Protein AF-A0AAV3Z9M5-F1 (afdb_monomer_lite)

Structure (mmCIF, N/CA/C/O backbone):
data_AF-A0AAV3Z9M5-F1
#
_entry.id   AF-A0AAV3Z9M5-F1
#
loop_
_atom_site.group_PDB
_atom_site.id
_atom_site.type_symbol
_atom_site.label_atom_id
_atom_site.label_alt_id
_atom_site.label_comp_id
_atom_site.label_asym_id
_atom_site.label_entity_id
_atom_site.label_seq_id
_atom_site.pdbx_PDB_ins_code
_atom_site.Cartn_x
_atom_site.Cartn_y
_atom_site.Cartn_z
_atom_site.occupancy
_atom_site.B_iso_or_equiv
_atom_site.auth_seq_id
_atom_site.auth_comp_id
_atom_site.auth_asym_id
_atom_site.auth_atom_id
_atom_site.pdbx_PDB_model_num
ATOM 1 N N . MET A 1 1 ? -9.037 8.463 -8.753 1.00 40.81 1 MET A N 1
ATOM 2 C CA . MET A 1 1 ? -9.634 9.072 -9.957 1.00 40.81 1 MET A CA 1
ATOM 3 C C . MET A 1 1 ? -9.098 10.47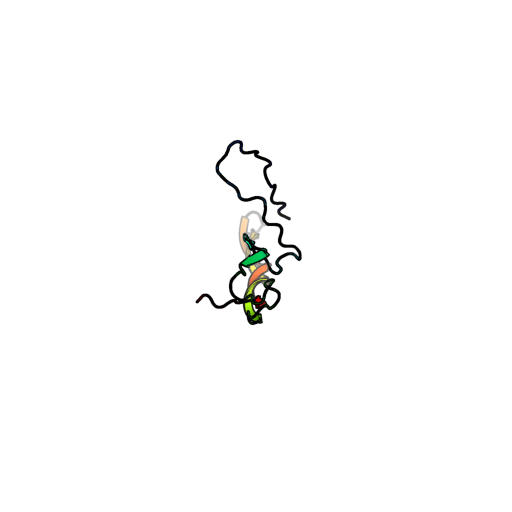2 -9.926 1.00 40.81 1 MET A C 1
ATOM 5 O O . MET A 1 1 ? -9.716 11.325 -9.317 1.00 40.81 1 MET A O 1
ATOM 9 N N . ASP A 1 2 ? -7.902 10.661 -10.462 1.00 30.97 2 ASP A N 1
ATOM 10 C CA . ASP A 1 2 ? -7.227 11.949 -10.385 1.00 30.97 2 ASP A CA 1
ATOM 11 C C . ASP A 1 2 ? -6.875 12.313 -11.814 1.00 30.97 2 ASP A C 1
ATOM 13 O O . ASP A 1 2 ? -5.899 11.854 -12.406 1.00 30.97 2 ASP A O 1
ATOM 17 N N . VAL A 1 3 ? -7.830 13.030 -12.400 1.00 32.72 3 VAL A N 1
ATOM 18 C CA . VAL A 1 3 ? -7.688 13.745 -13.657 1.00 32.72 3 VAL A CA 1
ATOM 19 C C . VAL A 1 3 ? -6.703 14.866 -13.368 1.00 32.72 3 VAL A C 1
ATOM 21 O O . VAL A 1 3 ? -7.048 15.844 -12.709 1.00 32.72 3 VAL A O 1
ATOM 24 N N . HIS A 1 4 ? -5.464 14.717 -13.826 1.00 33.31 4 HIS A N 1
ATOM 25 C CA . HIS A 1 4 ? -4.561 15.854 -13.874 1.00 33.31 4 HIS A CA 1
ATOM 26 C C . HIS A 1 4 ? -5.012 16.760 -15.019 1.00 33.31 4 HIS A C 1
ATOM 28 O O . HIS A 1 4 ? -4.853 16.442 -16.197 1.00 33.31 4 HIS A O 1
ATOM 34 N N . VAL A 1 5 ? -5.634 17.871 -14.631 1.00 38.91 5 VAL A N 1
ATOM 35 C CA . VAL A 1 5 ? -5.909 19.026 -15.480 1.00 38.91 5 VAL A CA 1
ATOM 36 C C . VAL A 1 5 ? -4.571 19.521 -16.026 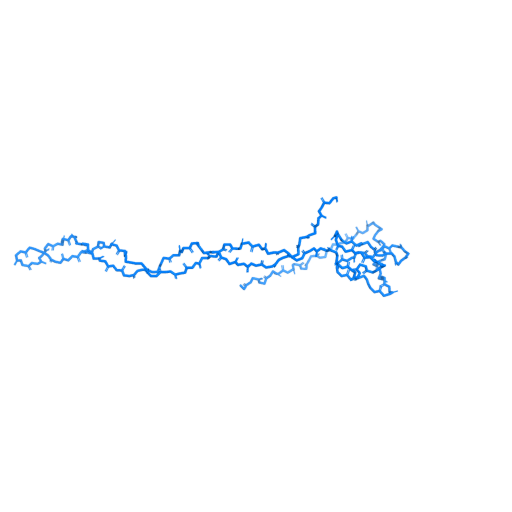1.00 38.91 5 VAL A C 1
ATOM 38 O O . VAL A 1 5 ? -3.689 19.886 -15.253 1.00 38.91 5 VAL A O 1
ATOM 41 N N . VAL A 1 6 ? -4.403 19.512 -17.348 1.00 47.09 6 VAL A N 1
ATOM 42 C CA . VAL A 1 6 ? -3.306 20.240 -17.991 1.00 47.09 6 VAL A CA 1
ATOM 43 C C . VAL A 1 6 ? -3.820 21.649 -18.254 1.00 47.09 6 VAL A C 1
ATOM 45 O O . VAL A 1 6 ? -4.721 21.840 -19.071 1.00 47.09 6 VAL A O 1
ATOM 48 N N . GLU A 1 7 ? -3.285 22.620 -17.518 1.00 35.75 7 GLU A N 1
ATOM 49 C CA . GLU A 1 7 ? -3.533 24.041 -17.752 1.00 35.75 7 GLU A CA 1
ATOM 50 C C . GLU A 1 7 ? -3.100 24.424 -19.172 1.00 35.75 7 GLU A C 1
ATOM 52 O O . GLU A 1 7 ? -1.947 24.237 -19.567 1.00 35.75 7 GLU A O 1
ATOM 57 N N . MET A 1 8 ? -4.026 24.999 -19.942 1.00 58.53 8 MET A N 1
ATOM 58 C CA . MET A 1 8 ? -3.671 25.783 -21.118 1.00 58.53 8 MET A CA 1
ATOM 59 C C . MET A 1 8 ? -3.154 27.140 -20.648 1.00 58.53 8 MET A C 1
ATOM 61 O O . MET A 1 8 ? -3.943 28.047 -20.403 1.00 58.53 8 MET A O 1
ATOM 65 N N . ASN A 1 9 ? -1.835 27.293 -20.563 1.00 38.41 9 ASN A N 1
ATOM 66 C CA . ASN A 1 9 ? -1.209 28.609 -20.525 1.00 38.41 9 ASN A CA 1
ATOM 67 C C . ASN A 1 9 ? -0.254 28.732 -21.711 1.00 38.41 9 ASN A C 1
ATOM 69 O O . ASN A 1 9 ? 0.788 28.081 -21.779 1.00 38.41 9 ASN A O 1
ATOM 73 N N . GLY A 1 10 ? -0.670 29.546 -22.682 1.00 44.34 10 GLY A N 1
ATOM 74 C CA . GLY A 1 10 ? 0.169 29.965 -23.795 1.00 44.34 10 GLY A CA 1
ATOM 75 C C . GLY A 1 10 ? 1.354 30.795 -23.305 1.00 44.34 10 GLY A C 1
ATOM 76 O O . GLY A 1 10 ? 1.215 31.616 -22.400 1.00 44.34 10 GLY A O 1
ATOM 77 N N . VAL A 1 11 ? 2.510 30.599 -23.938 1.00 48.69 11 VAL A N 1
ATOM 78 C CA . VAL A 1 11 ? 3.706 31.423 -23.737 1.00 48.69 11 VAL A CA 1
ATOM 79 C C . VAL A 1 11 ? 4.168 31.944 -25.097 1.00 48.69 11 VAL A C 1
ATOM 81 O O . VAL A 1 11 ? 4.444 31.180 -26.022 1.00 48.69 11 VAL A O 1
ATOM 84 N N . LEU A 1 12 ? 4.192 33.273 -25.200 1.00 43.69 12 LEU A N 1
ATOM 85 C CA . LEU A 1 12 ? 4.762 34.075 -26.279 1.00 43.69 12 LEU A CA 1
ATOM 86 C C . LEU A 1 12 ? 6.301 34.027 -26.248 1.00 43.69 12 LEU A C 1
ATOM 88 O O . LEU A 1 12 ? 6.889 34.123 -25.178 1.00 43.69 12 LEU A O 1
ATOM 92 N N . GLY A 1 13 ? 6.927 34.038 -27.431 1.00 38.62 13 GLY A N 1
ATOM 93 C CA . GLY A 1 13 ? 8.201 34.743 -27.645 1.00 38.62 13 GLY A CA 1
ATOM 94 C C . GLY A 1 13 ? 9.516 33.950 -27.558 1.00 38.62 13 GLY A C 1
ATOM 95 O O . GLY A 1 13 ? 10.160 33.930 -26.524 1.00 38.62 13 GLY A O 1
ATOM 96 N N . ASN A 1 14 ? 9.937 33.423 -28.714 1.00 58.75 14 ASN A N 1
ATOM 97 C CA . ASN A 1 14 ? 11.267 33.558 -29.341 1.00 58.75 14 ASN A CA 1
ATOM 98 C C . ASN A 1 14 ? 12.565 33.217 -28.559 1.00 58.75 14 ASN A C 1
ATOM 100 O O . ASN A 1 14 ? 13.077 34.057 -27.837 1.00 58.75 14 ASN A O 1
ATOM 104 N N . GLU A 1 15 ? 13.183 32.065 -28.875 1.00 41.56 15 GLU A N 1
ATOM 105 C CA . GLU A 1 15 ? 14.582 31.956 -29.356 1.00 41.56 15 GLU A CA 1
ATOM 106 C C . GLU A 1 15 ? 14.895 30.501 -29.791 1.00 41.56 15 GLU A C 1
ATOM 108 O O . GLU A 1 15 ? 15.058 29.596 -28.979 1.00 41.56 15 GLU A O 1
ATOM 113 N N . ARG A 1 16 ? 14.928 30.278 -31.118 1.00 48.88 16 ARG A N 1
ATOM 114 C CA . ARG A 1 16 ? 15.370 29.060 -31.846 1.00 48.88 16 ARG A CA 1
ATOM 115 C C . ARG A 1 16 ? 14.956 27.699 -31.259 1.00 48.88 16 ARG A C 1
ATOM 117 O O . ARG A 1 16 ? 15.793 26.825 -31.038 1.00 48.88 16 ARG A O 1
ATOM 124 N N . SER A 1 17 ? 13.658 27.435 -31.154 1.00 47.25 17 SER A N 1
ATOM 125 C CA . SER A 1 17 ? 13.189 26.049 -31.204 1.00 47.25 17 SER A CA 1
ATOM 126 C C . SER A 1 17 ? 13.375 25.532 -32.634 1.00 47.25 17 SER A C 1
ATOM 128 O O . SER A 1 17 ? 12.723 25.989 -33.573 1.00 47.25 17 SER A O 1
ATOM 130 N N . ALA A 1 18 ? 14.325 24.608 -32.812 1.00 50.66 18 ALA A N 1
ATOM 131 C CA . ALA A 1 18 ? 14.446 23.815 -34.031 1.00 50.66 18 ALA A CA 1
ATOM 132 C C . ALA A 1 18 ? 13.046 23.318 -34.442 1.00 50.66 18 ALA A C 1
ATOM 134 O O . ALA A 1 18 ? 12.258 22.986 -33.546 1.00 50.66 18 ALA A O 1
ATOM 135 N N . PRO A 1 19 ? 12.707 23.272 -35.748 1.00 48.56 19 PRO A N 1
ATOM 136 C CA . PRO A 1 19 ? 11.430 22.709 -36.165 1.00 48.56 19 PRO A CA 1
ATOM 137 C C . PRO A 1 19 ? 11.349 21.344 -35.505 1.00 48.56 19 PRO A C 1
ATOM 139 O O . PRO A 1 19 ? 12.320 20.5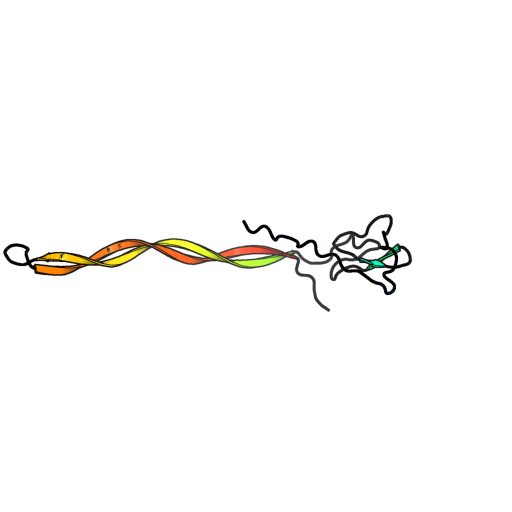96 -35.601 1.00 48.56 19 PRO A O 1
ATOM 142 N N . TYR A 1 20 ? 10.267 21.091 -34.767 1.00 53.97 20 TYR A N 1
ATOM 143 C CA . TYR A 1 20 ? 9.888 19.783 -34.241 1.00 53.97 20 TYR A CA 1
ATOM 144 C C . TYR A 1 20 ? 10.462 18.720 -35.178 1.00 53.97 20 TYR A C 1
ATOM 146 O O . TYR A 1 20 ? 9.979 18.541 -36.296 1.00 53.97 20 TYR A O 1
ATOM 154 N N . ALA A 1 21 ? 11.599 18.126 -34.809 1.00 59.53 21 ALA A N 1
ATOM 155 C CA . ALA A 1 21 ? 12.291 17.237 -35.719 1.00 59.53 21 ALA A CA 1
ATOM 156 C C . ALA A 1 21 ? 11.428 15.983 -35.723 1.00 59.53 21 ALA A C 1
ATOM 158 O O . ALA A 1 21 ? 11.483 15.156 -34.823 1.00 59.53 21 ALA A O 1
ATOM 159 N N . VAL A 1 22 ? 10.487 15.903 -36.654 1.00 65.88 22 VAL A N 1
ATOM 160 C CA . VAL A 1 22 ? 9.624 14.740 -36.786 1.00 65.88 22 VAL A CA 1
ATOM 161 C C . VAL A 1 22 ? 10.409 13.774 -37.646 1.00 65.88 22 VAL A C 1
ATOM 163 O O . VAL A 1 22 ? 10.361 13.828 -38.873 1.00 65.88 22 VAL A O 1
ATOM 166 N N . CYS A 1 23 ? 11.176 12.910 -36.979 1.00 72.75 23 CYS A N 1
ATOM 167 C CA . CYS A 1 23 ? 11.822 11.775 -37.622 1.00 72.75 23 CYS A CA 1
ATOM 168 C C . CYS A 1 23 ? 10.743 10.966 -38.352 1.00 72.75 23 CYS A C 1
ATOM 170 O O . CYS A 1 23 ? 9.731 10.580 -37.757 1.00 72.75 23 CYS A O 1
ATOM 172 N N . ARG A 1 24 ? 10.951 10.704 -39.644 1.00 74.38 24 ARG A N 1
ATOM 173 C CA . ARG A 1 24 ? 10.145 9.754 -40.416 1.00 74.38 24 ARG A CA 1
ATOM 174 C C . ARG A 1 24 ? 11.051 8.605 -40.851 1.00 74.38 24 ARG A C 1
ATOM 176 O O . ARG A 1 24 ? 11.939 8.834 -41.667 1.00 74.38 24 ARG A O 1
ATOM 183 N N . PRO A 1 25 ? 10.836 7.381 -40.349 1.00 75.62 25 PRO A N 1
ATOM 184 C CA . PRO A 1 25 ? 9.813 6.968 -39.379 1.00 75.62 25 PRO A CA 1
ATOM 185 C C . PRO A 1 25 ? 10.115 7.430 -37.931 1.00 75.62 25 PRO A C 1
ATOM 187 O O . PRO A 1 25 ? 11.263 7.696 -37.587 1.00 75.62 25 PRO A O 1
ATOM 190 N N . SER A 1 26 ? 9.087 7.524 -37.076 1.00 79.00 26 SER A N 1
ATOM 191 C CA . SER A 1 26 ? 9.200 8.095 -35.718 1.00 79.00 26 SER A CA 1
ATOM 192 C C . SER A 1 26 ? 10.090 7.275 -34.776 1.00 79.00 26 SER A C 1
ATOM 194 O O . SER A 1 26 ? 10.216 6.055 -34.925 1.00 79.00 26 SER A O 1
ATOM 196 N N . CYS A 1 27 ? 10.696 7.930 -33.785 1.00 78.88 27 CYS A N 1
ATOM 197 C CA . CYS A 1 27 ? 11.409 7.252 -32.701 1.00 78.88 27 CYS A CA 1
ATOM 198 C C . CYS A 1 27 ? 10.408 6.535 -31.772 1.00 78.88 27 CYS A C 1
ATOM 200 O O . CYS A 1 27 ? 9.303 7.028 -31.543 1.00 78.88 27 CYS A O 1
ATOM 202 N N . VAL A 1 28 ? 10.780 5.361 -31.259 1.00 80.06 28 VAL A N 1
ATOM 203 C CA . VAL A 1 28 ? 9.941 4.502 -30.401 1.00 80.06 28 VAL A CA 1
ATOM 204 C C . VAL A 1 28 ? 10.435 4.592 -28.947 1.00 80.06 28 VAL A C 1
ATOM 206 O O . VAL A 1 28 ? 11.510 5.125 -28.689 1.00 80.06 28 VAL A O 1
ATOM 209 N N . ASN A 1 29 ? 9.649 4.118 -27.974 1.00 74.25 29 ASN A N 1
ATOM 210 C CA . ASN A 1 29 ? 10.038 4.016 -26.557 1.00 74.25 29 ASN A CA 1
ATOM 211 C C . ASN A 1 29 ? 10.494 5.337 -25.895 1.00 74.25 29 ASN A C 1
ATOM 213 O O . ASN A 1 29 ? 11.327 5.315 -24.996 1.00 74.25 29 ASN A O 1
ATOM 217 N N . GLY A 1 30 ? 9.940 6.482 -26.311 1.00 73.12 30 GLY A N 1
ATOM 218 C CA . GLY A 1 30 ? 10.249 7.788 -25.708 1.00 73.12 30 GLY A CA 1
ATOM 219 C C . GLY A 1 30 ? 11.540 8.439 -26.213 1.00 73.12 30 GLY A C 1
ATOM 220 O O . GLY A 1 30 ? 12.032 9.367 -25.579 1.00 73.12 30 GLY A O 1
ATOM 221 N N . GLY A 1 31 ? 12.094 7.966 -27.336 1.00 78.94 31 GLY A N 1
ATOM 222 C CA . GLY A 1 31 ? 13.234 8.605 -27.993 1.00 78.94 31 GLY A CA 1
ATOM 223 C C . GLY A 1 31 ? 12.916 10.008 -28.513 1.00 78.94 31 GLY A C 1
ATOM 224 O O . GLY A 1 31 ? 11.866 10.231 -29.119 1.00 78.94 31 GLY A O 1
ATOM 225 N N . THR A 1 32 ? 13.843 10.944 -28.314 1.00 81.19 32 THR A N 1
ATOM 226 C CA . THR A 1 32 ? 13.767 12.301 -28.868 1.00 81.19 32 THR A CA 1
ATOM 227 C C . THR A 1 32 ? 14.467 12.350 -30.220 1.00 81.19 32 THR A C 1
ATOM 229 O O . THR A 1 32 ? 15.555 11.805 -30.404 1.00 81.19 32 THR A O 1
ATOM 232 N N . CYS A 1 33 ? 13.829 12.968 -31.207 1.00 81.12 33 CYS A N 1
ATOM 233 C CA . CYS A 1 33 ? 14.411 13.103 -32.536 1.00 81.12 33 CYS A CA 1
ATOM 234 C C . CYS A 1 33 ? 15.267 14.371 -32.614 1.00 81.12 33 CYS A C 1
ATOM 236 O O . CYS A 1 33 ? 14.804 15.458 -32.269 1.00 81.12 33 CYS A O 1
ATOM 238 N N . ASN A 1 34 ? 16.496 14.221 -33.102 1.00 78.38 34 ASN A N 1
ATOM 239 C CA . ASN A 1 34 ? 17.423 15.318 -33.357 1.00 78.38 34 ASN A CA 1
ATOM 240 C C . ASN A 1 34 ? 17.517 15.627 -34.860 1.00 78.38 34 ASN A C 1
ATOM 242 O O . ASN A 1 34 ? 17.070 14.858 -35.718 1.00 78.38 34 ASN A O 1
ATOM 246 N N . TYR A 1 35 ? 18.155 16.755 -35.184 1.00 69.50 35 TYR A N 1
ATOM 247 C CA . TYR A 1 35 ? 18.523 17.119 -36.555 1.00 69.50 35 TYR A CA 1
ATOM 248 C C . TYR A 1 35 ? 19.285 15.959 -37.245 1.00 69.50 35 TYR A C 1
ATOM 250 O O . TYR A 1 35 ? 20.105 15.297 -36.609 1.00 69.50 35 TYR A O 1
ATOM 258 N N . HIS A 1 36 ? 19.000 15.700 -38.532 1.00 69.88 36 HIS A N 1
ATOM 259 C CA . HIS A 1 36 ? 19.446 14.536 -39.339 1.00 69.88 36 HIS A CA 1
ATOM 260 C C . HIS A 1 36 ? 18.722 13.186 -39.141 1.00 69.88 36 HIS A C 1
ATOM 262 O O . HIS A 1 36 ? 19.313 12.141 -39.418 1.00 69.88 36 HIS A O 1
ATOM 268 N N . ASN A 1 37 ? 17.454 13.159 -38.715 1.00 71.12 37 ASN A N 1
ATOM 269 C CA . ASN A 1 37 ? 16.696 11.905 -38.531 1.00 71.12 37 ASN A CA 1
ATOM 270 C C . ASN A 1 37 ? 17.375 10.913 -37.565 1.00 71.12 37 ASN A C 1
ATOM 272 O O . ASN A 1 37 ? 17.219 9.698 -37.691 1.00 71.12 37 ASN A O 1
ATOM 276 N N . LYS A 1 38 ? 18.160 11.420 -36.609 1.00 76.56 38 LYS A N 1
ATOM 277 C CA . LYS A 1 38 ? 18.807 10.595 -35.588 1.00 76.56 38 LYS A CA 1
ATOM 278 C C . LYS A 1 38 ? 17.952 10.590 -34.327 1.00 76.56 38 LYS A C 1
ATOM 280 O O . LYS A 1 38 ? 17.650 11.648 -33.779 1.00 76.56 38 LYS A O 1
ATOM 285 N N . CYS A 1 39 ? 17.586 9.398 -33.867 1.00 80.12 39 CYS A N 1
ATOM 286 C CA . CYS A 1 39 ? 16.887 9.212 -32.602 1.00 80.12 39 CYS A CA 1
ATOM 287 C C . CYS A 1 39 ? 17.887 9.155 -31.443 1.00 80.12 39 CYS A C 1
ATOM 289 O O . CYS A 1 39 ? 18.821 8.355 -31.463 1.00 80.12 39 CYS A O 1
ATOM 291 N N . THR A 1 40 ? 17.664 9.979 -30.423 1.00 81.56 40 THR A N 1
ATOM 292 C CA . THR A 1 40 ? 18.339 9.876 -29.128 1.00 81.56 40 THR A CA 1
ATOM 293 C C . THR A 1 40 ? 17.479 9.017 -28.223 1.00 81.56 40 THR A C 1
ATOM 295 O O . THR A 1 40 ? 16.333 9.356 -27.927 1.00 81.56 40 THR A O 1
ATOM 298 N N . CYS A 1 41 ? 18.016 7.871 -27.829 1.00 79.88 41 CYS A N 1
ATOM 299 C CA . CYS A 1 41 ? 17.279 6.865 -27.086 1.00 79.88 41 CYS A CA 1
ATOM 300 C C . CYS A 1 41 ? 17.417 7.078 -25.578 1.00 79.88 41 CYS A C 1
ATOM 302 O O . CYS A 1 41 ? 18.535 7.306 -25.111 1.00 79.88 41 CYS A O 1
ATOM 304 N N . PRO A 1 42 ? 16.320 6.991 -24.800 1.00 76.31 42 PRO A N 1
ATOM 305 C CA . PRO A 1 42 ? 16.426 6.943 -23.351 1.00 76.31 42 PRO A CA 1
ATOM 306 C C . PRO A 1 42 ? 17.178 5.680 -22.920 1.00 76.31 42 PRO A C 1
ATOM 308 O O . PRO A 1 42 ? 17.233 4.679 -23.647 1.00 76.31 42 PRO A O 1
ATOM 311 N N . LYS A 1 43 ? 17.765 5.733 -21.723 1.00 74.44 43 LYS A N 1
ATOM 312 C CA . LYS A 1 43 ? 18.625 4.671 -21.194 1.00 74.44 43 LYS A CA 1
ATOM 313 C C . LYS A 1 43 ? 17.950 3.298 -21.259 1.00 74.44 43 LYS A C 1
ATOM 315 O O . LYS A 1 43 ? 16.760 3.151 -20.988 1.00 74.44 43 LYS A O 1
ATOM 320 N N . GLY A 1 44 ? 18.732 2.294 -21.650 1.00 73.44 44 GLY A N 1
ATOM 321 C CA . GLY A 1 44 ? 18.262 0.920 -21.826 1.00 73.44 44 GLY A CA 1
ATOM 322 C C . GLY A 1 44 ? 17.343 0.698 -23.036 1.00 73.44 44 GLY A C 1
ATOM 323 O O . GLY A 1 44 ? 16.683 -0.339 -23.134 1.00 73.44 44 GLY A O 1
ATOM 324 N N . THR A 1 45 ? 17.314 1.642 -23.983 1.00 78.81 45 THR A N 1
ATOM 325 C CA . THR A 1 45 ? 16.797 1.414 -25.336 1.00 78.81 45 THR A CA 1
ATOM 326 C C . THR A 1 45 ? 17.888 1.655 -26.376 1.00 78.81 45 THR A C 1
ATOM 328 O O . THR A 1 45 ? 18.677 2.590 -26.274 1.00 78.81 45 THR A O 1
ATOM 331 N N . THR A 1 46 ? 17.971 0.777 -27.368 1.00 75.31 46 THR A N 1
ATOM 332 C CA . THR A 1 46 ? 19.006 0.750 -28.400 1.00 75.31 46 THR A CA 1
ATOM 333 C C . THR A 1 46 ? 18.392 0.553 -29.790 1.00 75.31 46 THR A C 1
ATOM 335 O O . THR A 1 46 ? 17.205 0.249 -29.957 1.00 75.31 46 THR A O 1
ATOM 338 N N . GLY A 1 47 ? 19.210 0.768 -30.820 1.00 79.06 47 GLY A N 1
ATOM 339 C CA . GLY A 1 47 ? 18.820 0.678 -32.227 1.00 79.06 47 GLY A CA 1
ATOM 340 C C . GLY A 1 47 ? 18.538 2.036 -32.876 1.00 79.06 47 GLY A C 1
ATOM 341 O O . GLY A 1 47 ? 18.393 3.050 -32.201 1.00 79.06 47 GLY A O 1
ATOM 342 N N . TYR A 1 48 ? 18.448 2.045 -34.211 1.00 77.12 48 TYR A N 1
ATOM 343 C CA . TYR A 1 48 ? 18.290 3.260 -35.030 1.00 77.12 48 TYR A CA 1
ATOM 344 C C . TYR A 1 48 ? 17.061 4.111 -34.663 1.00 77.12 48 TYR A C 1
ATOM 346 O O . TYR A 1 48 ? 17.065 5.325 -34.844 1.00 77.12 48 TYR A O 1
ATOM 354 N N . ARG A 1 49 ? 16.012 3.478 -34.125 1.00 76.62 49 ARG A N 1
ATOM 355 C CA . ARG A 1 49 ? 14.754 4.116 -33.708 1.00 76.62 49 ARG A CA 1
ATOM 356 C C . ARG A 1 49 ? 14.428 3.875 -32.235 1.00 76.62 49 ARG A C 1
ATOM 358 O O . ARG A 1 49 ? 13.267 4.019 -31.855 1.00 76.62 49 ARG A O 1
ATOM 365 N N . CYS A 1 50 ? 15.406 3.463 -31.427 1.00 79.31 50 CYS A N 1
ATOM 366 C CA . CYS A 1 50 ? 15.188 3.061 -30.031 1.00 79.31 50 CYS A CA 1
ATOM 367 C C . CYS A 1 50 ? 14.203 1.887 -29.900 1.00 79.31 50 CYS A C 1
ATOM 369 O O . CYS A 1 50 ? 13.435 1.793 -28.940 1.00 79.31 50 CYS A O 1
ATOM 371 N N . GLN A 1 51 ? 14.172 1.007 -30.909 1.00 78.56 51 GLN A N 1
ATOM 372 C CA . GLN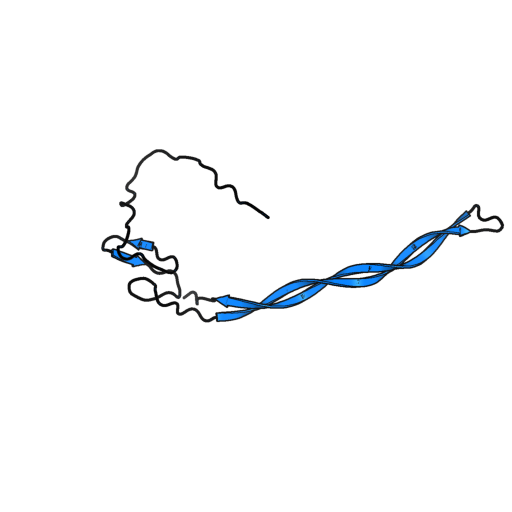 A 1 51 ? 13.201 -0.082 -30.993 1.00 78.56 51 GLN A CA 1
ATOM 373 C C . GLN A 1 51 ? 13.538 -1.270 -30.083 1.00 78.56 51 GLN A C 1
ATOM 375 O O . GLN A 1 51 ? 12.645 -2.034 -29.727 1.00 78.56 51 GLN A O 1
ATOM 380 N N . ILE A 1 52 ? 14.807 -1.431 -29.705 1.00 79.56 52 ILE A N 1
ATOM 381 C CA . ILE A 1 52 ? 15.277 -2.539 -28.876 1.00 79.56 52 ILE A CA 1
ATOM 382 C C . ILE A 1 52 ? 15.297 -2.050 -27.429 1.00 79.56 52 ILE A C 1
ATOM 384 O O . ILE A 1 52 ? 16.012 -1.109 -27.123 1.00 79.56 52 ILE A O 1
ATOM 388 N N . SER A 1 53 ? 14.534 -2.654 -26.521 1.00 74.25 53 SER A N 1
ATOM 389 C CA . SER A 1 53 ? 14.671 -2.381 -25.083 1.00 74.25 53 SER A CA 1
ATOM 390 C C . SER A 1 53 ? 15.578 -3.431 -24.447 1.00 74.25 53 SER A C 1
ATOM 392 O O . SER A 1 53 ? 15.217 -4.606 -24.449 1.00 74.25 53 SER A O 1
ATOM 394 N N . SER A 1 54 ? 16.721 -3.026 -23.897 1.00 79.38 54 SER A N 1
ATOM 395 C CA . SER A 1 54 ? 17.661 -3.908 -23.192 1.00 79.38 54 SER A CA 1
ATOM 396 C C . SER A 1 54 ? 17.393 -4.009 -21.686 1.00 79.38 54 SER A C 1
ATOM 398 O O . SER A 1 54 ? 18.034 -4.810 -21.013 1.00 79.38 54 SER A O 1
ATOM 400 N N . CYS A 1 55 ? 16.449 -3.233 -21.140 1.00 82.50 55 CYS A N 1
ATOM 401 C CA . CYS A 1 55 ? 16.165 -3.251 -19.703 1.00 82.50 55 CYS A CA 1
ATOM 402 C C . CYS A 1 55 ? 15.565 -4.600 -19.257 1.00 82.50 55 CYS A C 1
ATOM 404 O O . CYS A 1 55 ? 14.489 -4.964 -19.753 1.00 82.50 55 CYS A O 1
ATOM 406 N N . PRO A 1 56 ? 16.173 -5.314 -18.289 1.00 84.12 56 PRO A N 1
ATOM 407 C CA . PRO A 1 56 ? 15.585 -6.527 -17.737 1.00 84.12 56 PRO A CA 1
ATOM 408 C C . PRO A 1 56 ? 14.260 -6.242 -17.014 1.00 84.12 56 PRO A C 1
ATOM 410 O O . PRO A 1 56 ? 14.077 -5.217 -16.343 1.00 84.12 56 PRO A O 1
ATOM 413 N N . LEU A 1 57 ? 13.317 -7.182 -17.135 1.00 85.62 57 LEU A N 1
ATOM 414 C CA . LEU A 1 57 ? 12.099 -7.192 -16.331 1.00 85.62 57 LEU A CA 1
ATOM 415 C C . LEU A 1 57 ? 12.435 -7.776 -14.958 1.00 85.62 57 LEU A C 1
ATOM 417 O O . LEU A 1 57 ? 12.730 -8.963 -14.842 1.00 85.62 57 LEU A O 1
ATOM 421 N N . VAL A 1 58 ? 12.385 -6.945 -13.920 1.00 91.25 58 VAL A N 1
ATOM 422 C CA . VAL A 1 58 ? 12.698 -7.362 -12.552 1.00 91.25 58 VAL A CA 1
ATOM 423 C C . VAL A 1 58 ? 11.428 -7.480 -11.720 1.00 91.25 58 VAL A C 1
ATOM 425 O O . VAL A 1 58 ? 10.511 -6.656 -11.813 1.00 91.25 58 VAL A O 1
ATOM 428 N N . THR A 1 59 ? 11.381 -8.504 -10.873 1.00 92.94 59 THR A N 1
ATOM 429 C CA . THR A 1 59 ? 10.364 -8.633 -9.828 1.00 92.94 59 THR A CA 1
ATOM 430 C C . THR A 1 59 ? 10.717 -7.728 -8.654 1.00 92.94 59 THR A C 1
ATOM 432 O O . THR A 1 59 ? 11.855 -7.729 -8.188 1.00 92.94 59 THR A O 1
ATOM 435 N N . PHE A 1 60 ? 9.749 -6.974 -8.142 1.00 92.75 60 PHE A N 1
ATOM 436 C CA . PHE A 1 60 ? 9.906 -6.148 -6.948 1.00 92.75 60 PHE A CA 1
ATOM 437 C C . PHE A 1 60 ? 8.794 -6.444 -5.942 1.00 92.75 60 PHE A C 1
ATOM 439 O O . PHE A 1 60 ? 7.664 -6.750 -6.320 1.00 92.75 60 PHE A O 1
ATOM 446 N N . MET A 1 61 ? 9.102 -6.342 -4.650 1.00 94.06 61 MET A N 1
ATOM 447 C CA . MET A 1 61 ? 8.088 -6.455 -3.603 1.00 94.06 61 MET A CA 1
ATOM 448 C C . MET A 1 61 ? 7.378 -5.113 -3.443 1.00 94.06 61 MET A C 1
ATOM 450 O O . MET A 1 61 ? 7.986 -4.118 -3.054 1.00 94.06 61 MET A O 1
ATOM 454 N N . GLN A 1 62 ? 6.084 -5.082 -3.739 1.00 94.12 62 GLN A N 1
ATOM 455 C CA . GLN A 1 62 ? 5.233 -3.928 -3.489 1.00 94.12 62 GLN A CA 1
ATOM 456 C C . GLN A 1 62 ? 4.486 -4.127 -2.171 1.00 94.12 62 GLN A C 1
ATOM 458 O O . GLN A 1 62 ? 3.783 -5.124 -2.002 1.00 94.12 62 GLN A O 1
ATOM 463 N N . SER A 1 63 ? 4.604 -3.176 -1.245 1.00 94.75 63 SER A N 1
ATOM 464 C CA . SER A 1 63 ? 3.782 -3.151 -0.037 1.00 94.75 63 SER A CA 1
ATOM 465 C C . SER A 1 63 ? 2.357 -2.695 -0.372 1.00 94.75 63 SER A C 1
ATOM 467 O O . SER A 1 63 ? 2.131 -1.774 -1.156 1.00 94.75 63 SER A O 1
ATOM 469 N N . MET A 1 64 ? 1.368 -3.364 0.206 1.00 93.31 64 MET A N 1
ATOM 470 C CA . MET A 1 64 ? -0.053 -3.071 0.055 1.00 93.31 64 MET A CA 1
ATOM 471 C C . MET A 1 64 ? -0.755 -3.180 1.410 1.00 93.31 64 MET A C 1
ATOM 473 O O . MET A 1 64 ? -0.292 -3.883 2.304 1.00 93.31 64 MET A O 1
ATOM 477 N N . LYS A 1 65 ? -1.883 -2.486 1.577 1.00 95.88 65 LYS A N 1
ATOM 478 C CA . LYS A 1 65 ? -2.683 -2.546 2.808 1.00 95.88 65 LYS A CA 1
ATOM 479 C C . LYS A 1 65 ? -3.745 -3.635 2.677 1.00 95.88 65 LYS A C 1
ATOM 481 O O . LYS A 1 65 ? -4.671 -3.501 1.881 1.00 95.88 65 LYS A O 1
ATOM 486 N N . ARG A 1 66 ? -3.617 -4.710 3.451 1.00 95.44 66 ARG A N 1
ATOM 487 C CA . ARG A 1 66 ? -4.586 -5.805 3.530 1.00 95.44 66 ARG A CA 1
ATOM 488 C C . ARG A 1 66 ? -5.540 -5.569 4.693 1.00 95.44 66 ARG A C 1
ATOM 490 O O . ARG A 1 66 ? -5.108 -5.399 5.826 1.00 95.44 66 ARG A O 1
ATOM 497 N N . ALA A 1 67 ? -6.837 -5.596 4.418 1.00 96.44 67 ALA A N 1
ATOM 498 C CA . ALA A 1 67 ? -7.865 -5.534 5.448 1.00 96.44 67 ALA A CA 1
ATOM 499 C C . ALA A 1 67 ? -8.023 -6.899 6.142 1.00 96.44 67 ALA A C 1
ATOM 501 O O . ALA A 1 67 ? -8.236 -7.918 5.484 1.00 96.44 67 ALA A O 1
ATOM 502 N N . VAL A 1 68 ? -7.947 -6.914 7.472 1.00 96.19 68 VAL A N 1
ATOM 503 C CA . VAL A 1 68 ? -8.095 -8.097 8.329 1.00 96.19 68 VAL A CA 1
ATOM 504 C C . VAL A 1 68 ? -9.085 -7.780 9.446 1.00 96.19 68 VAL A C 1
ATOM 506 O O . VAL A 1 68 ? -9.020 -6.721 10.065 1.00 96.19 68 VAL A O 1
ATOM 509 N N . ARG A 1 69 ? -10.025 -8.685 9.732 1.00 96.94 69 ARG A N 1
ATOM 510 C CA . ARG A 1 69 ? -10.944 -8.526 10.868 1.00 96.94 69 ARG A CA 1
ATOM 511 C C . ARG A 1 69 ? -10.244 -8.974 12.146 1.00 96.94 69 ARG A C 1
ATOM 513 O O . ARG A 1 69 ? -9.899 -10.143 12.272 1.00 96.94 69 ARG A O 1
ATOM 520 N N . LYS A 1 70 ? -10.060 -8.057 13.095 1.00 96.81 70 LYS A N 1
ATOM 521 C CA . LYS A 1 70 ? -9.474 -8.344 14.409 1.00 96.81 70 LYS A CA 1
ATOM 522 C C . LYS A 1 70 ? -10.451 -8.010 15.535 1.00 96.81 70 LYS A C 1
ATOM 524 O O . LYS A 1 70 ? -11.161 -7.005 15.437 1.00 96.81 70 LYS A O 1
ATOM 529 N N . PRO A 1 71 ? -10.503 -8.817 16.609 1.00 97.44 71 PRO A N 1
ATOM 530 C CA . PRO A 1 71 ? -11.240 -8.453 17.808 1.00 97.44 71 PRO A CA 1
ATOM 531 C C . PRO A 1 71 ? -10.510 -7.311 18.519 1.00 97.44 71 PRO A C 1
ATOM 533 O O . PRO A 1 71 ? -9.327 -7.406 18.833 1.00 97.44 71 PRO A O 1
ATOM 536 N N . VAL A 1 72 ? -11.221 -6.221 18.775 1.00 96.56 72 VAL A N 1
ATOM 537 C CA . VAL A 1 72 ? -10.707 -5.053 19.491 1.00 96.56 72 VAL A CA 1
ATOM 538 C C . VAL A 1 72 ? -11.500 -4.892 20.770 1.00 96.56 72 VAL A C 1
ATOM 540 O O . VAL A 1 72 ? -12.730 -4.865 20.746 1.00 96.56 72 VAL A O 1
ATOM 543 N N . LYS A 1 73 ? -10.794 -4.771 21.892 1.00 97.38 73 LYS A N 1
ATOM 544 C CA . LYS A 1 73 ? -11.398 -4.495 23.193 1.00 97.38 73 LYS A CA 1
ATOM 545 C C . LYS A 1 73 ? -11.915 -3.054 23.190 1.00 97.38 73 LYS A C 1
ATOM 547 O O . LYS A 1 73 ? -11.134 -2.117 23.050 1.00 97.38 73 LYS A O 1
ATOM 552 N N . LYS A 1 74 ? -13.232 -2.878 23.280 1.00 97.44 74 LYS A N 1
ATOM 553 C CA . LYS A 1 74 ? -13.904 -1.577 23.336 1.00 97.44 74 LYS A CA 1
ATOM 554 C C . LYS A 1 74 ? -14.584 -1.424 24.686 1.00 97.44 74 LYS A C 1
ATOM 556 O O . LYS A 1 74 ? -15.260 -2.338 25.149 1.00 97.44 74 LYS A O 1
ATOM 561 N N . GLU A 1 75 ? -14.424 -0.262 25.290 1.00 96.88 75 GLU A N 1
ATOM 562 C CA . GLU A 1 75 ? -15.150 0.109 26.493 1.00 96.88 75 GLU A CA 1
ATOM 563 C C . GLU A 1 75 ? -16.582 0.526 26.129 1.00 96.88 75 GLU A C 1
ATOM 565 O O . GLU A 1 75 ? -16.815 1.290 25.187 1.00 96.88 75 GLU A O 1
ATOM 570 N N . VAL A 1 76 ? -17.554 -0.046 26.827 1.00 95.19 76 VAL A N 1
ATOM 571 C CA . VAL A 1 76 ? -18.980 0.189 26.631 1.00 95.19 76 VAL A CA 1
ATOM 572 C C . VAL A 1 76 ? -19.579 0.516 27.983 1.00 95.19 76 VAL A C 1
ATOM 574 O O . VAL A 1 76 ? -19.366 -0.205 28.956 1.00 95.19 76 VAL A O 1
ATOM 577 N N . LYS A 1 77 ? -20.342 1.602 28.029 1.00 95.44 77 LYS A N 1
ATOM 578 C CA . LYS A 1 77 ? -21.112 1.966 29.206 1.00 95.44 77 LYS A CA 1
ATOM 579 C C . LYS A 1 77 ? -22.356 1.098 29.289 1.00 95.44 77 LYS A C 1
ATOM 581 O O . LYS A 1 77 ? -23.077 0.952 28.301 1.00 95.44 77 LYS A O 1
ATOM 586 N N . VAL A 1 78 ? -22.584 0.509 30.450 1.00 93.75 78 VAL A N 1
ATOM 587 C CA . VAL A 1 78 ? -23.758 -0.312 30.735 1.00 93.75 78 VAL A CA 1
ATOM 588 C C . VAL A 1 78 ? -24.386 0.138 32.052 1.00 93.75 78 VAL A C 1
ATOM 590 O O . VAL A 1 78 ? -23.658 0.564 32.954 1.00 93.75 78 VAL A O 1
ATOM 593 N N . PRO A 1 79 ? -25.719 0.047 32.181 1.00 94.81 79 PRO A N 1
ATOM 594 C CA . PRO A 1 79 ? -26.383 0.319 33.444 1.00 94.81 79 PRO A CA 1
ATOM 595 C C . PRO A 1 79 ? -25.930 -0.688 34.505 1.00 94.81 79 PRO A C 1
ATOM 597 O O . PRO A 1 79 ? -25.827 -1.890 34.248 1.00 94.81 79 PRO A O 1
ATOM 600 N N . CYS A 1 80 ? -25.647 -0.188 35.700 1.00 90.38 80 CYS A N 1
ATOM 601 C CA . CYS A 1 80 ? -25.185 -0.951 36.848 1.00 90.38 80 CYS A CA 1
ATOM 602 C C . CYS A 1 80 ? -25.791 -0.408 38.157 1.00 90.38 80 CYS A C 1
ATOM 604 O O . CYS A 1 80 ? -26.482 0.615 38.183 1.00 90.38 80 CYS A O 1
ATOM 606 N N . GLY A 1 81 ? -25.568 -1.129 39.259 1.00 90.56 81 GLY A N 1
ATOM 607 C CA . GLY A 1 81 ? -26.164 -0.842 40.568 1.00 90.56 81 GLY A CA 1
ATOM 608 C C . GLY A 1 81 ? -27.532 -1.508 40.770 1.00 90.56 81 GLY A C 1
ATOM 609 O O . GLY A 1 81 ? -28.116 -2.056 39.840 1.00 90.56 81 GLY A O 1
ATOM 610 N N . ARG A 1 82 ? -28.060 -1.461 42.002 1.00 93.00 82 ARG A N 1
ATOM 611 C CA . ARG A 1 82 ? -29.256 -2.222 42.432 1.00 93.00 82 ARG A CA 1
ATOM 612 C C . ARG A 1 82 ? -30.528 -1.943 41.619 1.00 93.00 82 ARG A C 1
ATOM 614 O O . ARG A 1 82 ? -31.392 -2.807 41.543 1.00 93.00 82 ARG A O 1
ATOM 621 N N . PHE A 1 83 ? -30.617 -0.765 41.004 1.00 90.94 83 PHE A N 1
ATOM 622 C CA . PHE A 1 83 ? -31.734 -0.359 40.148 1.00 90.94 83 PHE A CA 1
ATOM 623 C C . PHE A 1 83 ? -31.305 0.025 38.718 1.00 90.94 83 PHE A C 1
ATOM 625 O O . PHE A 1 83 ? -32.153 0.432 37.933 1.00 90.94 83 PHE A O 1
ATOM 632 N N . GLY A 1 84 ? -30.013 -0.061 38.369 1.00 89.31 84 GLY A N 1
ATOM 633 C CA . GLY A 1 84 ? -29.515 0.270 37.022 1.00 89.31 84 GLY A CA 1
ATOM 634 C C . GLY A 1 84 ? -29.319 1.763 36.709 1.00 89.31 84 GLY A C 1
ATOM 635 O O . GLY A 1 84 ? -29.271 2.124 35.539 1.00 89.31 84 GLY A O 1
ATOM 636 N N . TRP A 1 85 ? -29.223 2.632 37.722 1.00 92.94 85 TRP A N 1
ATOM 637 C CA . TRP A 1 85 ? -29.104 4.093 37.544 1.00 92.94 85 TRP A CA 1
ATOM 638 C C . TRP A 1 85 ? -27.652 4.563 37.396 1.00 92.94 85 TRP A C 1
ATOM 640 O O . TRP A 1 85 ? -27.406 5.699 37.003 1.00 92.94 85 TRP A O 1
ATOM 650 N N . GLN A 1 86 ? -26.683 3.716 37.742 1.00 92.81 86 GLN A N 1
ATOM 651 C CA . GLN A 1 86 ? -25.268 4.029 37.575 1.00 92.81 86 GLN A CA 1
ATOM 652 C C . GLN A 1 86 ? -24.811 3.585 36.183 1.00 92.81 86 GLN A C 1
ATOM 654 O O . GLN A 1 86 ? -25.239 2.545 35.690 1.00 92.81 86 GLN A O 1
ATOM 659 N N . GLU A 1 87 ? -23.913 4.342 35.558 1.00 94.88 87 GLU A N 1
ATOM 660 C CA . GLU A 1 87 ? -23.228 3.921 34.334 1.00 94.88 87 GLU A CA 1
ATOM 661 C 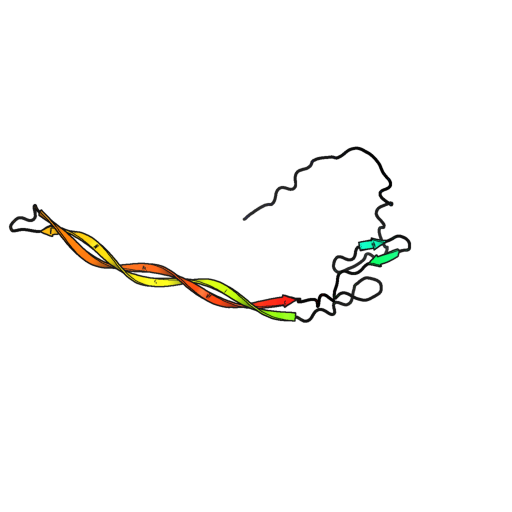C . GLU A 1 87 ? -21.854 3.359 34.690 1.00 94.88 87 GLU A C 1
ATOM 663 O O . GLU A 1 87 ? -20.943 4.103 35.049 1.00 94.88 87 GLU A O 1
ATOM 668 N N . CYS A 1 88 ? -21.684 2.047 34.556 1.00 92.69 88 CYS A N 1
ATOM 669 C CA . CYS A 1 88 ? -20.382 1.409 34.701 1.00 92.69 88 CYS A CA 1
ATOM 670 C C . CYS A 1 88 ? -19.772 1.171 33.325 1.00 92.69 88 CYS A C 1
ATOM 672 O O . CYS A 1 88 ? -20.476 0.850 32.362 1.00 92.69 88 CYS A O 1
ATOM 674 N N . SER A 1 89 ? -18.451 1.269 33.229 1.00 96.25 89 SER A N 1
ATOM 675 C CA . SER A 1 89 ? -17.743 0.905 32.015 1.00 96.25 89 SER A CA 1
ATOM 676 C C . SER A 1 89 ? -17.300 -0.558 32.058 1.00 96.25 89 SER A C 1
ATOM 678 O O . SER A 1 89 ? -16.705 -1.045 33.017 1.00 96.25 89 SER A O 1
ATOM 680 N N . THR A 1 90 ? -17.649 -1.304 31.016 1.00 94.31 90 THR A N 1
ATOM 681 C CA . THR A 1 90 ? -17.225 -2.693 30.828 1.00 94.31 90 THR A CA 1
ATOM 682 C C . THR A 1 90 ? -16.546 -2.843 29.480 1.00 94.31 90 THR A C 1
ATOM 684 O O . THR A 1 90 ? -16.755 -2.052 28.562 1.00 94.31 90 THR A O 1
ATOM 687 N N . HIS A 1 91 ? -15.729 -3.875 29.329 1.00 96.81 91 HIS A N 1
ATOM 688 C CA . HIS A 1 91 ? -15.014 -4.123 28.090 1.00 96.81 91 HIS A CA 1
ATOM 689 C C . HIS A 1 91 ? -15.712 -5.205 27.272 1.00 96.81 91 HIS A C 1
ATOM 691 O O . HIS A 1 91 ? -15.925 -6.320 27.742 1.00 96.81 91 HIS A O 1
ATOM 697 N N . ARG A 1 92 ? -16.014 -4.896 26.012 1.00 96.31 92 ARG A N 1
ATOM 698 C CA . ARG A 1 92 ? -16.562 -5.835 25.031 1.00 96.31 92 ARG A CA 1
ATOM 699 C C . ARG A 1 92 ? -15.617 -5.962 23.844 1.00 96.31 92 ARG A C 1
ATOM 701 O O . ARG A 1 92 ? -15.110 -4.965 23.335 1.00 96.31 92 ARG A O 1
ATOM 708 N N . TYR A 1 93 ? -15.388 -7.185 23.381 1.00 97.44 93 TYR A N 1
ATOM 709 C CA . TYR A 1 93 ? -14.645 -7.418 22.146 1.00 97.44 93 TYR A CA 1
ATOM 710 C C . TYR A 1 93 ? -15.558 -7.170 20.949 1.00 97.44 93 TYR A C 1
ATOM 712 O O . TYR A 1 93 ? -16.606 -7.795 20.817 1.00 97.44 93 TYR A O 1
ATOM 720 N N . VAL A 1 94 ? -15.157 -6.256 20.071 1.00 96.69 94 VAL A N 1
ATOM 721 C CA . VAL A 1 94 ? -15.866 -5.956 18.825 1.00 96.69 94 VAL A CA 1
ATOM 722 C C . VAL A 1 94 ? -14.962 -6.269 17.644 1.00 96.69 94 VAL A C 1
ATOM 724 O O . VAL A 1 94 ? -13.776 -5.945 17.658 1.00 96.69 94 VAL A O 1
ATOM 727 N N . GLN A 1 95 ? -15.502 -6.902 16.608 1.00 97.31 95 GLN A N 1
ATOM 728 C CA . GLN A 1 95 ? -14.744 -7.134 15.382 1.00 97.31 95 GLN A CA 1
ATOM 729 C C . GLN A 1 95 ? -14.567 -5.804 14.645 1.00 97.31 95 GLN A C 1
ATOM 731 O O . GLN A 1 95 ? -15.546 -5.156 14.279 1.00 97.31 95 GLN A O 1
ATOM 736 N N . LYS A 1 96 ? -13.320 -5.390 14.425 1.00 96.94 96 LYS A N 1
ATOM 737 C CA . LYS A 1 96 ? -12.985 -4.215 13.616 1.00 96.94 96 LYS A CA 1
ATOM 738 C C . LYS A 1 96 ? -12.092 -4.618 12.457 1.00 96.94 96 LYS A C 1
ATOM 740 O O . LYS A 1 96 ? -11.250 -5.506 12.582 1.00 96.94 96 LYS A O 1
ATOM 745 N N . VAL A 1 97 ? -12.280 -3.949 11.327 1.00 97.00 97 VAL A N 1
ATOM 746 C CA . VAL A 1 97 ? -11.383 -4.084 10.182 1.00 97.00 97 VAL A CA 1
ATOM 747 C C . VAL A 1 97 ? -10.118 -3.284 10.477 1.00 97.00 97 VAL A C 1
ATOM 749 O O . VAL A 1 97 ? -10.177 -2.076 10.686 1.00 97.00 97 VAL A O 1
ATOM 752 N N . MET A 1 98 ? -8.990 -3.980 10.521 1.00 96.19 98 MET A N 1
ATOM 753 C CA . MET A 1 98 ? -7.649 -3.439 10.706 1.00 96.19 98 MET A CA 1
ATOM 754 C C . MET A 1 98 ? -6.857 -3.622 9.415 1.00 96.19 98 MET A C 1
ATOM 756 O O . MET A 1 98 ? -6.990 -4.646 8.752 1.00 96.19 98 MET A O 1
ATOM 760 N N . TYR A 1 99 ? -6.037 -2.640 9.051 1.00 95.88 99 TYR A N 1
ATOM 761 C CA . TYR A 1 99 ? -5.197 -2.715 7.859 1.00 95.88 99 TYR A CA 1
ATOM 762 C C . TYR A 1 99 ? -3.781 -3.127 8.240 1.00 95.88 99 TYR A C 1
ATOM 764 O O . TYR A 1 99 ? -3.123 -2.446 9.022 1.00 95.88 99 TYR A O 1
ATOM 772 N N . GLU A 1 100 ? -3.313 -4.221 7.662 1.00 95.44 100 GLU A N 1
ATOM 773 C CA . GLU A 1 100 ? -1.954 -4.723 7.819 1.00 95.44 100 GLU A CA 1
ATOM 774 C C . GLU A 1 100 ? -1.159 -4.519 6.535 1.00 95.44 100 GLU A C 1
ATOM 776 O O . GLU A 1 100 ? -1.720 -4.474 5.439 1.00 95.44 100 GLU A O 1
ATOM 781 N N . THR A 1 101 ? 0.158 -4.408 6.649 1.00 95.69 101 THR A N 1
ATOM 782 C CA . THR A 1 101 ? 1.047 -4.400 5.490 1.00 95.69 101 THR A CA 1
ATOM 783 C C . THR A 1 101 ? 1.219 -5.824 4.966 1.00 95.69 101 THR A C 1
ATOM 785 O O . THR A 1 101 ? 1.727 -6.706 5.648 1.00 95.69 101 THR A O 1
ATOM 788 N N . ALA A 1 102 ? 0.789 -6.051 3.731 1.00 94.44 102 ALA A N 1
ATOM 789 C CA . ALA A 1 102 ? 1.068 -7.259 2.970 1.00 94.44 102 ALA A CA 1
ATOM 790 C C . ALA A 1 102 ? 2.000 -6.914 1.807 1.00 94.44 102 ALA A C 1
ATOM 792 O O . ALA A 1 102 ? 2.037 -5.771 1.3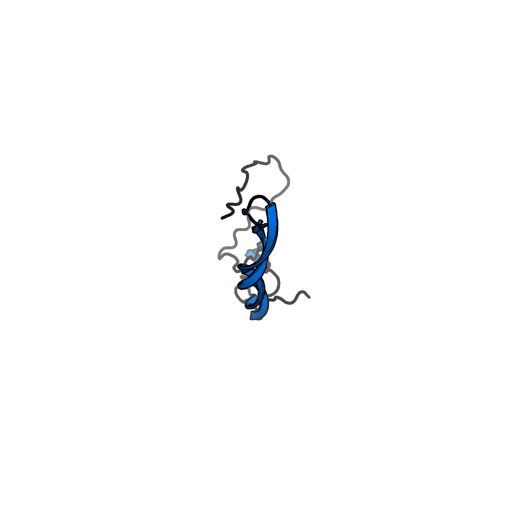55 1.00 94.44 102 ALA A O 1
ATOM 793 N N . TYR A 1 103 ? 2.738 -7.893 1.302 1.00 94.88 103 TYR A N 1
ATOM 794 C CA . TYR A 1 103 ? 3.611 -7.707 0.148 1.00 94.88 103 TYR A CA 1
ATOM 795 C C . TYR A 1 103 ? 3.075 -8.503 -1.034 1.00 94.88 103 TYR A C 1
ATOM 797 O O . TYR A 1 103 ? 2.673 -9.655 -0.879 1.00 94.88 103 TYR A O 1
ATOM 805 N N . ARG A 1 104 ? 3.080 -7.889 -2.216 1.00 93.62 104 ARG A N 1
ATOM 806 C CA . ARG A 1 104 ? 2.802 -8.557 -3.489 1.00 93.62 104 ARG A CA 1
ATOM 807 C C . ARG A 1 104 ? 4.005 -8.447 -4.410 1.00 93.62 104 ARG A C 1
ATOM 809 O O . ARG A 1 104 ? 4.734 -7.459 -4.358 1.00 93.62 104 ARG A O 1
ATOM 816 N N . VAL A 1 105 ? 4.192 -9.439 -5.270 1.00 95.06 105 VAL A N 1
ATOM 817 C CA . VAL A 1 105 ? 5.223 -9.387 -6.310 1.00 95.06 105 VAL A CA 1
ATOM 818 C C . VAL A 1 105 ? 4.685 -8.561 -7.476 1.00 95.06 105 VAL A C 1
ATOM 820 O O . VAL A 1 105 ? 3.646 -8.885 -8.046 1.00 95.06 105 VAL A O 1
ATOM 823 N N . GLY A 1 106 ? 5.363 -7.460 -7.788 1.00 93.56 106 GLY A N 1
ATOM 824 C CA . GLY A 1 106 ? 5.134 -6.651 -8.980 1.00 93.56 106 GLY A CA 1
ATOM 825 C C . GLY A 1 106 ? 6.276 -6.821 -9.977 1.00 93.56 106 GLY A C 1
ATOM 826 O O . GLY A 1 106 ? 7.371 -7.239 -9.611 1.00 93.56 106 GLY A O 1
ATOM 827 N N . TYR A 1 107 ? 6.040 -6.457 -11.233 1.00 91.12 107 TYR A N 1
ATOM 828 C CA . TYR A 1 107 ? 7.059 -6.450 -12.282 1.00 91.12 107 TYR A CA 1
ATOM 829 C C . TYR A 1 107 ? 7.315 -5.015 -12.722 1.00 91.12 107 TYR A C 1
ATOM 831 O O . TYR A 1 107 ? 6.372 -4.256 -12.950 1.00 91.12 107 TYR A O 1
ATOM 839 N N . ARG A 1 108 ? 8.584 -4.630 -12.838 1.00 86.94 108 ARG A N 1
ATOM 840 C CA . ARG A 1 108 ? 8.977 -3.337 -13.409 1.00 86.94 108 ARG A CA 1
ATOM 841 C C . ARG A 1 108 ? 10.211 -3.510 -14.279 1.00 86.94 108 ARG A C 1
ATOM 843 O O . ARG A 1 108 ? 11.044 -4.368 -14.003 1.00 86.94 108 ARG A O 1
ATOM 850 N N . ARG A 1 109 ? 10.338 -2.699 -15.327 1.00 85.44 109 ARG A N 1
ATOM 851 C CA . ARG A 1 109 ? 11.595 -2.608 -16.079 1.00 85.44 109 ARG A CA 1
ATOM 852 C C . ARG A 1 109 ? 12.592 -1.804 -15.249 1.00 85.44 109 ARG A C 1
ATOM 854 O O . ARG A 1 109 ? 12.255 -0.710 -14.804 1.00 85.44 109 ARG A O 1
ATOM 861 N N . LYS A 1 110 ? 13.784 -2.357 -15.021 1.00 83.69 110 LYS A N 1
ATOM 862 C CA . LYS A 1 110 ? 14.915 -1.630 -14.435 1.00 83.69 110 LYS A CA 1
ATOM 863 C C . LYS A 1 110 ? 15.935 -1.439 -15.546 1.00 83.69 110 LYS A C 1
ATOM 865 O O . LYS A 1 110 ? 16.440 -2.422 -16.072 1.00 83.69 110 LYS A O 1
ATOM 870 N N . CYS A 1 111 ? 16.166 -0.197 -15.941 1.00 80.94 111 CYS A N 1
ATOM 871 C CA . CYS A 1 111 ? 17.257 0.136 -16.844 1.00 80.94 111 CYS A CA 1
ATOM 872 C C . CYS A 1 111 ? 18.470 0.469 -15.968 1.00 80.94 111 CYS A C 1
ATOM 874 O O . CYS A 1 111 ? 18.305 1.155 -14.960 1.00 80.94 111 CYS A O 1
ATOM 876 N N . GLU A 1 112 ? 19.634 -0.097 -16.282 1.00 73.81 112 GLU A N 1
ATOM 877 C CA . GLU A 1 112 ? 20.879 0.218 -15.577 1.00 73.81 112 GLU A CA 1
ATOM 878 C C . GLU A 1 112 ? 21.260 1.672 -15.909 1.00 73.81 112 GLU A C 1
ATOM 880 O O . GLU A 1 112 ? 21.233 2.073 -17.078 1.00 73.81 112 GLU A O 1
ATOM 885 N N . ASP A 1 113 ? 21.538 2.468 -14.879 1.00 62.69 113 ASP A N 1
ATOM 886 C CA . ASP A 1 113 ? 22.029 3.836 -15.002 1.00 62.69 113 ASP A CA 1
ATOM 887 C C . ASP A 1 113 ? 23.555 3.812 -14.880 1.00 62.69 113 ASP A C 1
ATOM 889 O O . ASP A 1 113 ? 24.077 4.082 -13.802 1.00 62.69 113 ASP A O 1
ATOM 893 N N . ASP A 1 114 ? 24.257 3.490 -15.964 1.00 55.47 114 ASP A N 1
ATOM 894 C CA . ASP A 1 114 ? 25.650 3.933 -16.122 1.00 55.47 114 ASP A CA 1
ATOM 895 C C . ASP A 1 114 ? 25.688 5.364 -16.697 1.00 55.47 114 ASP A C 1
ATOM 897 O O . ASP A 1 114 ? 24.724 5.766 -17.414 1.00 55.47 114 ASP A O 1
#

Organism: NCBI:txid259542

Sequence (114 aa):
MDVHVVEMNGVLGNERSAPYAVCRPSCVNGGTCNYHNKCTCPKGTTGYRCQISSCPLVTFMQSMKRAVRKPVKKEVKVPCGRFGWQECSTHRYVQKVMYETAYRVGYRRKCEDD

Radius of gyration: 30.53 Å; chains: 1; bounding box: 57×44×83 Å

InterPro domains:
  IPR000742 EGF-like domain [PS00022] (39-50)
  IPR000742 EGF-like domain [PS50026] (19-51)

Secondary structure (DSSP, 8-state):
--------------S--------SSPP-TTPEEETTTEEEPPTTEESTTS-EE---EEEEEEEEEEEEEEEEEEEEEEEESTTS-EEEEEEEEEEEEEEEEEEEEEEEE-----

Foldseek 3Di:
DDPPDDDPDDDDDDDDDDPQQQQVVAAPDPWGADPPSATDEDFQFDDRRSPDRNFDKDKDKDKDWDWDWDWDWDWDWFQDDPVRPDTDIDTDTDTDTDIDIDIDIDIDGDGDDD

pLDDT: mean 78.81, std 18.82, range [30.97, 97.44]